Protein AF-A0A1H4M6B5-F1 (afdb_monomer_lite)

Radius of gyration: 11.13 Å; chains: 1; bounding box: 24×26×24 Å

Structure (mmCIF, N/CA/C/O backbone):
data_AF-A0A1H4M6B5-F1
#
_entry.id   AF-A0A1H4M6B5-F1
#
loop_
_atom_site.group_PDB
_atom_site.id
_atom_site.type_symbol
_atom_site.label_atom_id
_atom_site.label_alt_id
_atom_site.label_comp_id
_atom_site.label_asym_id
_atom_site.label_entity_id
_atom_site.label_seq_id
_atom_site.pdbx_PDB_ins_code
_atom_site.Cartn_x
_atom_site.Cartn_y
_atom_site.Cartn_z
_atom_site.occupancy
_atom_site.B_iso_or_equiv
_atom_site.auth_seq_id
_atom_site.auth_comp_id
_atom_site.auth_asym_id
_atom_site.auth_atom_id
_atom_site.pdbx_PDB_model_num
ATOM 1 N N . MET A 1 1 ? 6.931 -16.706 9.681 1.00 48.75 1 MET A N 1
ATOM 2 C CA . MET A 1 1 ? 5.557 -16.316 10.078 1.00 48.75 1 MET A CA 1
ATOM 3 C C . MET A 1 1 ? 4.954 -15.544 8.919 1.00 48.75 1 MET A C 1
ATOM 5 O O . MET A 1 1 ? 5.545 -14.544 8.539 1.00 48.75 1 MET A O 1
ATOM 9 N N . ALA A 1 2 ? 3.857 -16.016 8.321 1.00 56.25 2 ALA A N 1
ATOM 10 C CA . ALA A 1 2 ? 3.175 -15.258 7.270 1.00 56.25 2 ALA A CA 1
ATOM 11 C C . ALA A 1 2 ? 2.609 -13.950 7.864 1.00 56.25 2 ALA A C 1
ATOM 13 O O . ALA A 1 2 ? 2.077 -13.992 8.982 1.00 56.25 2 ALA A O 1
ATOM 14 N N . PRO A 1 3 ? 2.730 -12.798 7.182 1.00 61.53 3 PRO A N 1
ATOM 15 C CA . PRO A 1 3 ? 2.179 -11.547 7.683 1.00 61.53 3 PRO A CA 1
ATOM 16 C C . PRO A 1 3 ? 0.665 -11.690 7.877 1.00 61.53 3 PRO A C 1
ATOM 18 O O . PRO A 1 3 ? -0.058 -12.155 6.997 1.00 61.53 3 PRO A O 1
ATOM 21 N N . LYS A 1 4 ? 0.165 -11.323 9.063 1.00 77.94 4 LYS A N 1
ATOM 22 C CA . LYS A 1 4 ? -1.266 -11.414 9.379 1.00 77.94 4 LYS A CA 1
ATOM 23 C C . LYS A 1 4 ? -2.024 -10.344 8.591 1.00 77.94 4 LYS A C 1
ATOM 25 O O . LYS A 1 4 ? -2.080 -9.189 9.011 1.00 77.94 4 LYS A O 1
ATOM 30 N N . ILE A 1 5 ? -2.612 -10.732 7.461 1.00 82.06 5 ILE A N 1
ATOM 31 C CA . ILE A 1 5 ? -3.407 -9.836 6.613 1.00 82.06 5 ILE A CA 1
ATOM 32 C C . ILE A 1 5 ? -4.715 -9.483 7.347 1.00 82.06 5 ILE A C 1
ATOM 34 O O . ILE A 1 5 ? -5.492 -10.378 7.691 1.00 82.06 5 ILE A O 1
ATOM 38 N N . PRO A 1 6 ? -4.999 -8.195 7.613 1.00 82.38 6 PRO A N 1
ATOM 39 C CA . PRO A 1 6 ? -6.263 -7.768 8.202 1.00 82.38 6 PRO A CA 1
ATOM 40 C C . PRO A 1 6 ? -7.471 -8.147 7.338 1.00 82.38 6 PRO A C 1
ATOM 42 O O . PRO A 1 6 ? -7.399 -8.114 6.113 1.00 82.38 6 PRO A O 1
ATOM 45 N N . GLN A 1 7 ? -8.629 -8.380 7.964 1.00 84.69 7 GLN A N 1
ATOM 46 C CA . GLN A 1 7 ? -9.868 -8.772 7.271 1.00 84.69 7 GLN A CA 1
ATOM 47 C C . GLN A 1 7 ? -10.299 -7.792 6.162 1.00 84.69 7 GLN A C 1
ATOM 49 O O . GLN A 1 7 ? -10.867 -8.203 5.157 1.00 84.69 7 GLN A O 1
ATOM 54 N N . TYR A 1 8 ? -9.998 -6.495 6.302 1.00 82.44 8 TYR A N 1
ATOM 55 C CA . TYR A 1 8 ? -10.315 -5.500 5.266 1.00 82.44 8 TYR A CA 1
ATOM 56 C C . TYR A 1 8 ? -9.462 -5.646 3.993 1.00 82.44 8 TYR A C 1
ATOM 58 O O . TYR A 1 8 ? -9.783 -5.043 2.977 1.00 82.44 8 TYR A O 1
ATOM 66 N N . ALA A 1 9 ? -8.375 -6.418 4.050 1.00 84.06 9 ALA A N 1
ATOM 67 C CA . ALA A 1 9 ? -7.458 -6.665 2.943 1.00 84.06 9 ALA A CA 1
ATOM 68 C C . ALA A 1 9 ? -7.412 -8.141 2.515 1.00 84.06 9 ALA A C 1
ATOM 70 O O . ALA A 1 9 ? -6.828 -8.454 1.485 1.00 84.06 9 ALA A O 1
ATOM 71 N N . SER A 1 10 ? -8.067 -9.046 3.251 1.00 85.44 10 SER A N 1
ATOM 72 C CA . SER A 1 10 ? -7.983 -10.497 3.033 1.00 85.44 10 SER A CA 1
ATOM 73 C C . SER A 1 10 ? -8.634 -10.987 1.736 1.00 85.44 10 SER A C 1
ATOM 75 O O . SER A 1 10 ? -8.477 -12.146 1.376 1.00 85.44 10 SER A O 1
ATOM 77 N N . ARG A 1 11 ? -9.402 -10.131 1.052 1.00 86.88 11 ARG A N 1
ATOM 78 C CA . ARG A 1 11 ? -10.047 -10.435 -0.237 1.00 86.88 11 ARG A CA 1
ATOM 79 C C . ARG A 1 11 ? -9.159 -10.121 -1.443 1.00 86.88 11 ARG A C 1
ATOM 81 O O . ARG A 1 11 ? -9.601 -10.305 -2.572 1.00 86.88 11 ARG A O 1
ATOM 88 N N . HIS A 1 12 ? -7.957 -9.599 -1.213 1.00 85.81 12 HIS A N 1
ATOM 89 C CA . HIS A 1 12 ? -7.045 -9.187 -2.270 1.00 85.81 12 HIS A CA 1
ATOM 90 C C . HIS A 1 12 ? -5.859 -10.151 -2.395 1.00 85.81 12 HIS A C 1
ATOM 92 O O . HIS A 1 12 ? -5.407 -10.681 -1.378 1.00 85.81 12 HIS A O 1
ATOM 98 N N . PRO A 1 13 ? -5.347 -10.357 -3.622 1.00 86.69 13 PRO A N 1
ATOM 99 C CA . PRO A 1 13 ? -4.143 -11.148 -3.851 1.00 86.69 13 PRO A CA 1
ATOM 100 C C . PRO A 1 13 ? -2.941 -10.535 -3.125 1.00 86.69 13 PRO A C 1
ATOM 102 O O . PRO A 1 13 ? -2.768 -9.317 -3.158 1.00 86.69 13 PRO A O 1
ATOM 105 N N . VAL A 1 14 ? -2.112 -11.363 -2.482 1.00 86.25 14 VAL A N 1
ATOM 106 C CA . VAL A 1 14 ? -0.952 -10.898 -1.695 1.00 86.25 14 VAL A CA 1
ATOM 107 C C . VAL A 1 14 ? 0.059 -10.150 -2.568 1.00 86.25 14 VAL A C 1
ATOM 109 O O . VAL A 1 14 ? 0.555 -9.104 -2.167 1.00 86.25 14 VAL A O 1
ATOM 112 N N . ASP A 1 15 ? 0.256 -10.601 -3.806 1.00 85.06 15 ASP A N 1
ATOM 113 C CA . ASP A 1 15 ? 1.125 -9.985 -4.819 1.00 85.06 15 ASP A CA 1
ATOM 114 C C . ASP A 1 15 ? 0.638 -8.605 -5.310 1.00 85.06 15 ASP A C 1
ATOM 116 O O . ASP A 1 15 ? 1.358 -7.898 -6.020 1.00 85.06 15 ASP A O 1
ATOM 120 N N . GLN A 1 16 ? -0.575 -8.205 -4.918 1.00 87.81 16 GLN A N 1
ATOM 121 C CA . GLN A 1 16 ? -1.142 -6.876 -5.152 1.00 87.81 16 GLN A CA 1
ATOM 122 C C . GLN A 1 16 ? -1.271 -6.044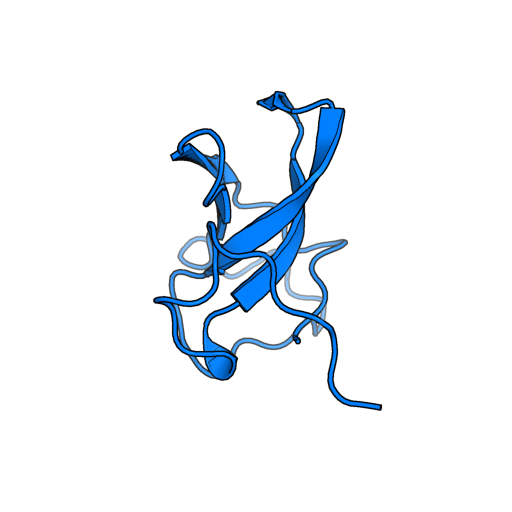 -3.873 1.00 87.81 16 GLN A C 1
ATOM 124 O O . GLN A 1 16 ? -1.836 -4.946 -3.913 1.00 87.81 16 GLN A O 1
ATOM 129 N N . LEU A 1 17 ? -0.793 -6.540 -2.732 1.00 90.38 17 LEU A N 1
ATOM 130 C CA . LEU A 1 17 ? -0.848 -5.816 -1.472 1.00 90.38 17 LEU A CA 1
ATOM 131 C C . LEU A 1 17 ? 0.473 -5.102 -1.190 1.00 90.38 17 LEU A C 1
ATOM 133 O O . LEU A 1 17 ? 1.551 -5.681 -1.257 1.00 90.38 17 LEU A O 1
ATOM 137 N N . ALA A 1 18 ? 0.351 -3.833 -0.812 1.00 91.00 18 ALA A N 1
ATOM 138 C CA . ALA A 1 18 ? 1.440 -3.022 -0.297 1.00 91.00 18 ALA A CA 1
ATOM 139 C C . ALA A 1 18 ? 1.118 -2.559 1.119 1.00 91.00 18 ALA A C 1
ATOM 141 O O . ALA A 1 18 ? 0.043 -2.000 1.375 1.00 91.00 18 ALA A O 1
ATOM 142 N N . GLN A 1 19 ? 2.061 -2.731 2.036 1.00 91.50 19 GLN A N 1
ATOM 143 C CA . GLN A 1 19 ? 2.062 -2.003 3.291 1.00 91.50 19 GLN A CA 1
ATOM 144 C C . GLN A 1 19 ? 2.660 -0.613 3.061 1.00 91.50 19 GLN A C 1
ATOM 146 O O . GLN A 1 19 ? 3.751 -0.480 2.521 1.00 91.50 19 GLN A O 1
ATOM 151 N N . TYR A 1 20 ? 1.944 0.435 3.462 1.00 90.19 20 TYR A N 1
ATOM 152 C CA . TYR A 1 20 ? 2.380 1.815 3.248 1.00 90.19 20 TYR A CA 1
ATOM 153 C C . TYR A 1 20 ? 1.779 2.780 4.272 1.00 90.19 20 TYR A C 1
ATOM 155 O O . TYR A 1 20 ? 0.769 2.480 4.923 1.00 90.19 20 TYR A O 1
ATOM 163 N N . PHE A 1 21 ? 2.373 3.967 4.404 1.00 90.50 21 PHE A N 1
ATOM 164 C CA . PHE A 1 21 ? 1.799 5.037 5.213 1.00 90.50 21 PHE A CA 1
ATOM 165 C C . PHE A 1 21 ? 0.660 5.734 4.458 1.00 90.50 21 PHE A C 1
ATOM 167 O O . PHE A 1 21 ? 0.854 6.426 3.455 1.00 90.50 21 PHE A O 1
ATOM 174 N N . CYS A 1 22 ? -0.569 5.578 4.947 1.00 91.25 22 C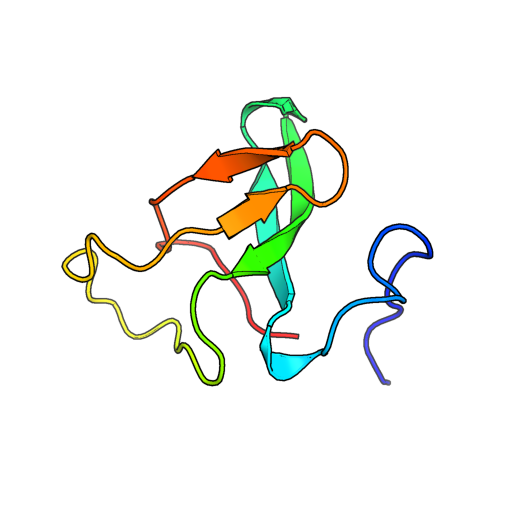YS A N 1
ATOM 175 C CA . CYS A 1 22 ? -1.715 6.232 4.337 1.00 91.25 22 CYS A CA 1
ATOM 176 C C . CYS A 1 22 ? -1.892 7.653 4.893 1.00 91.25 22 CYS A C 1
ATOM 178 O O . CYS A 1 22 ? -2.365 7.787 6.020 1.00 91.25 22 CYS A O 1
ATOM 180 N N . LYS A 1 23 ? -1.632 8.699 4.089 1.00 89.62 23 LYS A N 1
ATOM 181 C CA . LYS A 1 23 ? -1.741 10.120 4.489 1.00 89.62 23 LYS A CA 1
ATOM 182 C C . LYS A 1 23 ? -3.122 10.472 5.057 1.00 89.62 23 LYS A C 1
ATOM 184 O O . LYS A 1 23 ? -3.209 11.082 6.109 1.00 89.62 23 LYS A O 1
ATOM 189 N N . THR A 1 24 ? -4.201 9.982 4.444 1.00 92.06 24 THR A N 1
ATOM 190 C CA . THR A 1 24 ? -5.582 10.205 4.924 1.00 92.06 24 THR A CA 1
ATOM 191 C C . THR A 1 24 ? -5.903 9.489 6.239 1.00 92.06 24 THR A C 1
ATOM 193 O O . THR A 1 24 ? -6.734 9.949 7.009 1.00 92.06 24 THR A O 1
ATOM 196 N N . CYS A 1 25 ? -5.273 8.341 6.509 1.00 90.06 25 CYS A N 1
ATOM 197 C CA . CYS A 1 25 ? -5.492 7.598 7.754 1.00 90.06 25 CYS A CA 1
ATOM 198 C C . CYS A 1 25 ? -4.471 7.961 8.843 1.00 90.06 25 CYS A C 1
ATOM 200 O O . CYS A 1 25 ? -4.580 7.420 9.947 1.00 90.06 25 CYS A O 1
ATOM 202 N N . SER A 1 26 ? -3.450 8.751 8.492 1.00 92.50 26 SER A N 1
ATOM 203 C CA . SER A 1 26 ? -2.259 9.068 9.285 1.00 92.50 26 SER A CA 1
ATOM 204 C C . SER A 1 26 ? -1.631 7.855 9.985 1.00 92.50 26 SER A C 1
ATOM 206 O O . SER A 1 26 ? -1.205 7.944 11.133 1.00 92.50 26 SER A O 1
ATOM 208 N N . LYS A 1 27 ? -1.628 6.683 9.330 1.00 91.81 27 LYS A N 1
ATOM 209 C CA . LYS A 1 27 ? -1.068 5.436 9.884 1.00 91.81 27 LYS A CA 1
ATOM 210 C C . LYS A 1 27 ? -0.705 4.424 8.799 1.00 91.81 27 LYS A C 1
ATOM 212 O O . LYS A 1 27 ? -1.195 4.517 7.670 1.00 91.81 27 LYS A O 1
ATOM 217 N N . MET A 1 28 ? 0.070 3.406 9.178 1.00 91.06 28 MET A N 1
ATOM 218 C CA . MET A 1 28 ? 0.371 2.258 8.318 1.00 91.06 28 MET A CA 1
ATOM 219 C C . MET A 1 28 ? -0.900 1.474 7.973 1.00 91.06 28 MET A C 1
ATOM 221 O O . MET A 1 28 ? -1.701 1.120 8.847 1.00 91.06 28 MET A O 1
ATOM 225 N N . ARG A 1 29 ? -1.099 1.209 6.684 1.00 92.69 29 ARG A N 1
ATOM 226 C CA . ARG A 1 29 ? -2.246 0.479 6.134 1.00 92.69 29 ARG A CA 1
ATOM 227 C C . ARG A 1 29 ? -1.788 -0.491 5.061 1.00 92.69 29 ARG A C 1
ATOM 229 O O . ARG A 1 29 ? -0.694 -0.356 4.525 1.00 92.69 29 ARG A O 1
ATOM 236 N N . LEU A 1 30 ? -2.671 -1.432 4.739 1.00 92.94 30 LEU A N 1
ATOM 237 C CA . LEU A 1 30 ? -2.571 -2.174 3.494 1.00 92.94 30 LEU A CA 1
ATOM 238 C C . LEU A 1 30 ? -3.360 -1.464 2.404 1.00 92.94 30 LEU A C 1
ATOM 240 O O . LEU A 1 30 ? -4.490 -1.006 2.622 1.00 92.94 30 LEU A O 1
ATOM 244 N N . GLY A 1 31 ? -2.742 -1.364 1.240 1.00 92.88 31 GLY A N 1
ATOM 245 C CA . GLY A 1 31 ? -3.354 -0.862 0.030 1.00 92.88 31 GLY A CA 1
ATOM 246 C C . GLY A 1 31 ? -3.205 -1.856 -1.111 1.00 92.88 31 GLY A C 1
ATOM 247 O O . GLY A 1 31 ? -2.31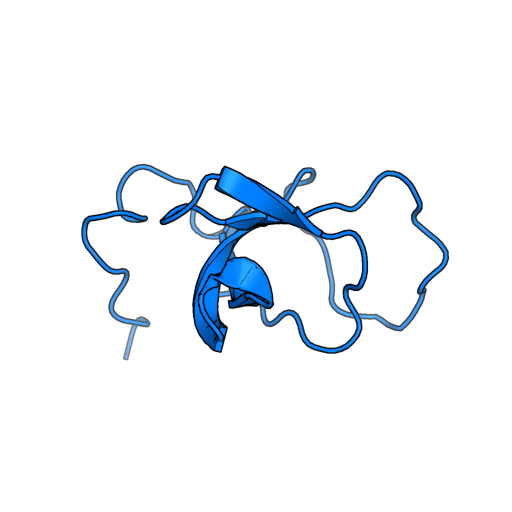4 -2.702 -1.088 1.00 92.88 31 GLY A O 1
ATOM 248 N N . ARG A 1 32 ? -4.095 -1.750 -2.097 1.00 93.06 32 ARG A N 1
ATOM 249 C CA . ARG A 1 32 ? -3.985 -2.496 -3.348 1.00 93.06 32 ARG A CA 1
ATOM 250 C C . ARG A 1 32 ? -3.221 -1.661 -4.358 1.00 93.06 32 ARG A C 1
ATOM 252 O O . ARG A 1 32 ? -3.657 -0.550 -4.668 1.00 93.06 32 ARG A O 1
ATOM 259 N N . VAL A 1 33 ? -2.127 -2.192 -4.876 1.00 91.56 33 VAL A N 1
ATOM 260 C CA . VAL A 1 33 ? -1.373 -1.564 -5.964 1.00 91.56 33 VAL A CA 1
ATOM 261 C C . VAL A 1 33 ? -2.054 -1.769 -7.318 1.00 91.56 33 VAL A C 1
ATOM 263 O O . VAL A 1 33 ? -2.841 -2.698 -7.500 1.00 91.56 33 VAL A O 1
ATOM 266 N N . SER A 1 34 ? -1.778 -0.887 -8.274 1.00 89.31 34 SER A N 1
ATOM 267 C CA . SER A 1 34 ? -2.330 -0.956 -9.631 1.00 89.31 34 SER A CA 1
ATOM 268 C C . SER A 1 34 ? -1.771 -2.110 -10.469 1.00 89.31 34 SER A C 1
ATOM 270 O O . SER A 1 34 ? -2.449 -2.550 -11.396 1.00 89.31 34 SER A O 1
ATOM 272 N N . ARG A 1 35 ? -0.580 -2.625 -10.133 1.00 84.50 35 ARG A N 1
ATOM 273 C CA . ARG A 1 35 ? 0.140 -3.655 -10.896 1.00 84.50 35 ARG A CA 1
ATOM 274 C C . ARG A 1 35 ? 0.626 -4.787 -9.989 1.00 84.50 35 ARG A C 1
ATOM 276 O O . ARG A 1 35 ? 1.234 -4.523 -8.959 1.00 84.50 35 ARG A O 1
ATOM 283 N N . SER A 1 36 ? 0.397 -6.039 -10.379 1.00 80.12 36 SER A N 1
ATOM 284 C CA . SER A 1 36 ? 0.998 -7.215 -9.728 1.00 80.12 36 SER A CA 1
ATOM 285 C C . SER A 1 36 ? 2.505 -7.290 -9.996 1.00 80.12 36 SER A C 1
ATOM 287 O O . SER A 1 36 ? 2.978 -6.807 -11.028 1.00 80.12 36 SER A O 1
ATOM 289 N N . GLY A 1 37 ? 3.267 -7.904 -9.084 1.00 72.81 37 GLY A N 1
ATOM 290 C CA . GLY A 1 37 ? 4.722 -8.060 -9.252 1.00 72.81 37 GLY A CA 1
ATOM 291 C C . GLY A 1 37 ? 5.475 -6.725 -9.316 1.00 72.81 37 GLY A C 1
ATOM 292 O O . GLY A 1 37 ? 6.494 -6.603 -9.992 1.00 72.81 37 GLY A O 1
ATOM 293 N N . TRP A 1 38 ? 4.926 -5.696 -8.673 1.00 78.06 38 TRP A N 1
ATOM 294 C CA . TRP A 1 38 ? 5.598 -4.423 -8.459 1.00 78.06 38 TRP A CA 1
ATOM 295 C C . TRP A 1 38 ? 6.780 -4.623 -7.507 1.00 78.06 38 TRP A C 1
ATOM 297 O O . TRP A 1 38 ? 6.740 -5.462 -6.606 1.00 78.06 38 TRP A O 1
ATOM 307 N N . THR A 1 39 ? 7.834 -3.843 -7.704 1.00 71.69 39 THR A N 1
ATOM 308 C CA . THR A 1 39 ? 8.999 -3.838 -6.824 1.00 71.69 39 THR A CA 1
ATOM 309 C C . THR A 1 39 ? 9.196 -2.444 -6.255 1.00 71.69 39 THR A C 1
ATOM 311 O O . THR A 1 39 ? 8.718 -1.445 -6.795 1.00 71.69 39 THR A O 1
ATOM 314 N N . THR A 1 40 ? 9.898 -2.380 -5.132 1.00 69.12 40 THR A N 1
ATOM 315 C CA . THR A 1 40 ? 10.258 -1.132 -4.454 1.00 69.12 40 THR A CA 1
ATOM 316 C C . THR A 1 40 ? 11.514 -0.501 -5.040 1.00 69.12 40 THR A C 1
ATOM 318 O O 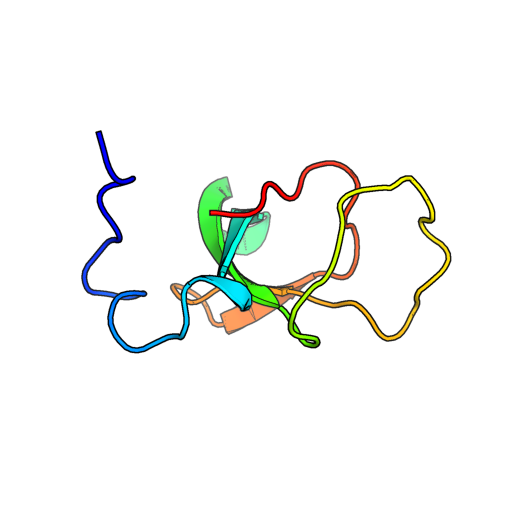. THR A 1 40 ? 12.063 0.402 -4.414 1.00 69.12 40 THR A O 1
ATOM 321 N N . ASP A 1 41 ? 12.002 -0.983 -6.191 1.00 62.16 41 ASP A N 1
ATOM 322 C CA . ASP A 1 41 ? 13.231 -0.509 -6.830 1.00 62.16 41 ASP A CA 1
ATOM 323 C C . ASP A 1 41 ? 13.043 0.904 -7.385 1.00 62.16 41 ASP A C 1
ATOM 325 O O . ASP A 1 41 ? 12.830 1.103 -8.582 1.00 62.16 41 ASP A O 1
ATOM 329 N N . GLY A 1 42 ? 13.077 1.871 -6.458 1.00 51.88 42 GLY A N 1
ATOM 330 C CA . GLY A 1 42 ? 13.673 3.211 -6.508 1.00 51.88 42 GLY A CA 1
ATOM 331 C C . GLY A 1 42 ? 13.229 4.179 -7.598 1.00 51.88 42 GLY A C 1
ATOM 332 O O . GLY A 1 42 ? 13.573 5.359 -7.560 1.00 51.88 42 GLY A O 1
ATOM 333 N N . SER A 1 43 ? 12.458 3.723 -8.567 1.00 53.19 43 SER A N 1
ATOM 334 C CA . SER A 1 43 ? 12.086 4.488 -9.733 1.00 53.19 43 SER A CA 1
ATOM 335 C C . SER A 1 43 ? 10.754 5.140 -9.407 1.00 53.19 43 SER A C 1
ATOM 337 O O . SER A 1 43 ? 9.697 4.619 -9.759 1.00 53.19 43 SER A O 1
ATOM 339 N N . ASN A 1 44 ? 10.799 6.317 -8.776 1.00 53.72 44 ASN A N 1
ATOM 340 C CA . ASN A 1 44 ? 9.698 7.298 -8.684 1.00 53.72 44 ASN A CA 1
ATOM 341 C C . ASN A 1 44 ? 9.146 7.729 -10.078 1.00 53.72 44 ASN A C 1
ATOM 343 O O . ASN A 1 44 ? 8.561 8.799 -10.232 1.00 53.72 44 ASN A O 1
ATOM 347 N N . LEU A 1 45 ? 9.395 6.944 -11.127 1.00 56.16 45 LEU A N 1
ATOM 348 C CA . LEU A 1 45 ? 9.182 7.254 -12.532 1.00 56.16 45 LEU A CA 1
ATOM 349 C C . LEU A 1 45 ? 7.961 6.540 -13.113 1.00 56.16 45 LEU A C 1
ATOM 351 O O . LEU A 1 45 ? 7.461 6.979 -14.148 1.00 56.16 45 LEU A O 1
ATOM 355 N N . ASP A 1 46 ? 7.449 5.490 -12.463 1.00 68.00 46 ASP A N 1
ATOM 356 C CA . ASP A 1 46 ? 6.230 4.829 -12.927 1.00 68.00 46 ASP A CA 1
ATOM 357 C C . ASP A 1 46 ? 4.996 5.618 -12.460 1.00 68.00 46 ASP A C 1
ATOM 359 O O . ASP A 1 46 ? 4.431 5.381 -11.393 1.00 68.00 46 ASP A O 1
ATOM 363 N N . ARG A 1 47 ? 4.588 6.601 -13.274 1.00 67.50 47 ARG A N 1
ATOM 364 C CA . ARG A 1 47 ? 3.381 7.418 -13.042 1.00 67.50 47 ARG A CA 1
ATOM 365 C C . ARG A 1 47 ? 2.088 6.593 -13.052 1.00 67.50 47 ARG A C 1
ATOM 367 O O . ARG A 1 47 ? 1.047 7.106 -12.641 1.00 67.50 47 ARG A O 1
ATOM 374 N N . GLU A 1 48 ? 2.138 5.346 -13.514 1.00 79.75 48 GLU A N 1
ATOM 375 C CA . GLU A 1 48 ? 0.997 4.431 -13.564 1.00 79.75 48 GLU A CA 1
ATOM 376 C C . GLU A 1 48 ? 0.925 3.533 -12.317 1.00 79.75 48 GLU A C 1
ATOM 378 O O . GLU A 1 48 ? -0.125 2.941 -12.022 1.00 79.75 48 GLU A O 1
ATOM 383 N N . LEU A 1 49 ? 2.004 3.479 -11.528 1.00 85.12 49 LEU A N 1
ATOM 384 C CA . LEU A 1 49 ? 2.039 2.770 -10.259 1.00 85.12 49 LEU A CA 1
ATOM 385 C C . LEU A 1 49 ? 1.391 3.615 -9.152 1.00 85.12 49 LEU A C 1
ATOM 387 O O . LEU A 1 49 ? 1.929 4.610 -8.673 1.00 85.12 49 LEU A O 1
ATOM 391 N N . TYR A 1 50 ? 0.209 3.189 -8.712 1.00 89.56 50 TYR A N 1
ATOM 392 C CA . TYR A 1 50 ? -0.495 3.793 -7.586 1.00 89.56 50 TYR A CA 1
ATOM 393 C C . TYR A 1 50 ? -0.963 2.726 -6.604 1.00 89.56 50 TYR A C 1
ATOM 395 O O . TYR A 1 50 ? -1.244 1.590 -6.979 1.00 89.56 50 TYR A O 1
ATOM 403 N N . VAL A 1 51 ? -1.134 3.116 -5.346 1.00 91.44 51 VAL A N 1
ATOM 404 C CA . VAL A 1 51 ? -1.758 2.303 -4.306 1.00 91.44 51 VAL A CA 1
ATOM 405 C C . VAL A 1 51 ? -3.091 2.917 -3.898 1.00 91.44 51 VAL A C 1
ATOM 407 O O . VAL A 1 51 ? -3.210 4.128 -3.701 1.00 91.44 51 VAL A O 1
ATOM 410 N N . ILE A 1 52 ? -4.115 2.081 -3.752 1.00 94.19 52 ILE A N 1
ATOM 411 C CA . ILE A 1 52 ? -5.415 2.457 -3.193 1.00 94.19 52 ILE A CA 1
ATOM 412 C C . ILE A 1 52 ? -5.494 1.933 -1.764 1.00 94.19 52 ILE A C 1
ATOM 414 O O . ILE A 1 52 ? -5.388 0.728 -1.539 1.00 94.19 52 ILE A O 1
ATOM 418 N N . CYS A 1 53 ? -5.736 2.814 -0.792 1.00 94.06 53 CYS A N 1
ATOM 419 C CA . CYS A 1 53 ? -5.952 2.407 0.594 1.00 94.06 53 CYS A CA 1
ATOM 420 C C . CYS A 1 53 ? -7.169 1.486 0.688 1.00 94.06 53 CYS A C 1
ATOM 422 O O . CYS A 1 53 ? -8.290 1.935 0.454 1.00 94.06 53 CYS A O 1
ATOM 424 N N . LEU A 1 54 ? -6.997 0.250 1.153 1.00 94.12 54 LEU A N 1
ATOM 425 C CA . LEU A 1 54 ? -8.129 -0.670 1.313 1.00 94.12 54 LEU A CA 1
ATOM 426 C C . LEU A 1 54 ? -9.048 -0.298 2.485 1.00 94.12 54 LEU A C 1
ATOM 428 O O . LEU A 1 54 ? -10.130 -0.857 2.626 1.00 94.12 54 LEU A O 1
ATOM 432 N N . LYS A 1 55 ? -8.637 0.656 3.333 1.00 92.50 55 LYS A N 1
ATOM 433 C CA . LYS A 1 55 ? -9.458 1.139 4.450 1.00 92.50 55 LYS A CA 1
ATOM 434 C C . LYS A 1 55 ? -10.249 2.412 4.143 1.00 92.50 55 LYS A C 1
ATOM 436 O O . LYS A 1 55 ? -11.374 2.520 4.617 1.00 92.50 55 LYS A O 1
ATOM 441 N N . CYS A 1 56 ? -9.658 3.381 3.441 1.00 92.50 56 CYS A N 1
ATOM 442 C CA . CYS A 1 56 ? -10.281 4.692 3.192 1.00 92.50 56 CYS A CA 1
ATOM 443 C C . CYS A 1 56 ? -10.458 5.041 1.708 1.00 92.50 56 CYS A C 1
ATOM 445 O O . CYS A 1 56 ? -10.989 6.100 1.405 1.00 92.50 56 CYS A O 1
ATOM 447 N N . GLY A 1 57 ? -9.988 4.199 0.785 1.00 93.12 57 GLY A N 1
ATOM 448 C CA . GLY A 1 57 ? -10.091 4.435 -0.657 1.00 93.12 57 GLY A CA 1
ATOM 449 C C . GLY A 1 57 ? -9.117 5.470 -1.228 1.00 93.12 57 GLY A C 1
ATOM 450 O O . GLY A 1 57 ? -9.056 5.615 -2.444 1.00 93.12 57 GLY A O 1
ATOM 451 N N . ASN A 1 58 ? -8.326 6.167 -0.400 1.00 93.00 58 ASN A N 1
ATOM 452 C CA . ASN A 1 58 ? -7.394 7.182 -0.895 1.00 93.00 58 ASN A CA 1
ATOM 453 C C . ASN A 1 58 ? -6.331 6.585 -1.831 1.00 93.00 58 ASN A C 1
ATOM 455 O O . ASN A 1 58 ? -5.672 5.601 -1.475 1.00 93.00 58 ASN A O 1
ATOM 459 N N . ARG A 1 59 ? -6.132 7.223 -2.988 1.00 91.88 59 ARG A N 1
ATOM 460 C CA . ARG A 1 59 ? -5.117 6.851 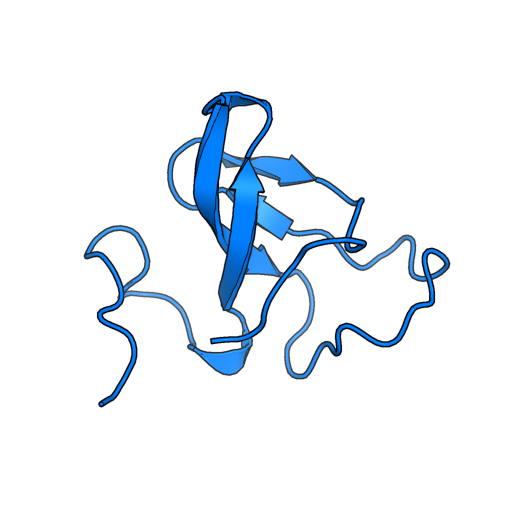-3.976 1.00 91.88 59 ARG A CA 1
ATOM 461 C C . ARG A 1 59 ? -3.824 7.636 -3.734 1.00 91.88 59 ARG A C 1
ATOM 463 O O . ARG A 1 59 ? -3.866 8.848 -3.547 1.00 91.88 59 ARG A O 1
ATOM 470 N N . GLN A 1 60 ? -2.680 6.956 -3.749 1.00 88.81 60 GLN A N 1
ATOM 471 C CA . GLN A 1 60 ? -1.354 7.575 -3.638 1.00 88.81 60 GLN A CA 1
ATOM 472 C C . GLN A 1 60 ? -0.397 7.010 -4.692 1.00 88.81 60 GLN A C 1
ATOM 474 O O . GLN A 1 60 ? -0.495 5.836 -5.028 1.00 88.81 60 GLN A O 1
ATOM 479 N N . TYR A 1 61 ? 0.520 7.843 -5.181 1.00 85.50 61 TYR A N 1
ATOM 480 C CA . TYR A 1 61 ? 1.484 7.512 -6.247 1.00 85.50 61 TYR A CA 1
ATOM 481 C C . TYR A 1 61 ? 2.937 7.467 -5.746 1.00 85.50 61 TYR A C 1
ATOM 483 O O . TYR A 1 61 ? 3.841 7.084 -6.470 1.00 85.50 61 TYR A O 1
ATOM 491 N N . ASP A 1 62 ? 3.165 7.885 -4.502 1.00 76.62 62 ASP A N 1
ATOM 492 C CA . ASP A 1 62 ? 4.488 7.968 -3.886 1.00 76.62 62 ASP A CA 1
ATOM 493 C C . ASP A 1 62 ? 4.867 6.608 -3.293 1.00 76.62 62 ASP A C 1
ATOM 495 O O . ASP A 1 62 ? 4.416 6.270 -2.194 1.00 76.62 62 ASP A O 1
ATOM 499 N N . ASN A 1 63 ? 5.633 5.821 -4.053 1.00 72.69 63 ASN A N 1
ATOM 500 C CA . ASN A 1 63 ? 6.035 4.453 -3.722 1.00 72.69 63 ASN A CA 1
ATOM 501 C C . ASN A 1 63 ? 7.310 4.362 -2.869 1.00 72.69 63 ASN A C 1
ATOM 503 O O . ASN A 1 63 ? 7.724 3.252 -2.536 1.00 72.69 63 ASN A O 1
ATOM 507 N N . TYR A 1 64 ? 7.882 5.494 -2.437 1.00 69.88 64 TYR A N 1
ATOM 508 C CA . TYR A 1 64 ? 9.173 5.567 -1.736 1.00 69.88 64 TYR A CA 1
ATOM 509 C C . TYR A 1 64 ? 9.220 4.786 -0.406 1.00 69.88 64 TYR A C 1
ATOM 511 O O . TYR A 1 64 ? 10.290 4.536 0.135 1.00 69.88 64 TYR A O 1
ATOM 519 N N . ASN A 1 65 ? 8.061 4.392 0.135 1.00 75.00 65 ASN A N 1
ATOM 520 C CA . ASN A 1 65 ? 7.933 3.640 1.390 1.00 75.00 65 ASN A CA 1
ATOM 521 C C . ASN A 1 65 ? 6.841 2.561 1.328 1.00 75.00 65 ASN A C 1
ATOM 523 O O . ASN A 1 65 ?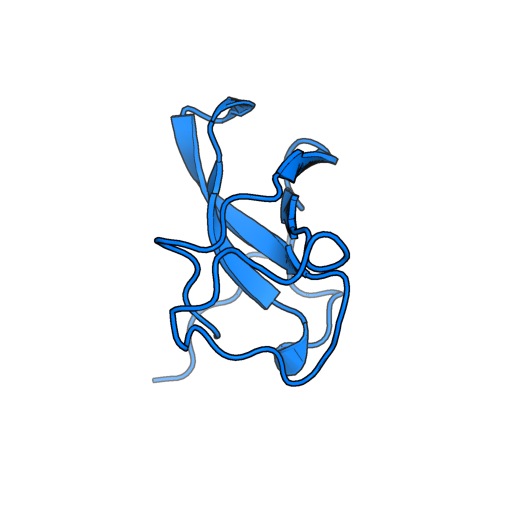 6.152 2.301 2.321 1.00 75.00 65 ASN A O 1
ATOM 527 N N . TRP A 1 66 ? 6.591 1.996 0.148 1.00 87.12 66 TRP A N 1
ATOM 528 C CA . TRP A 1 66 ? 5.692 0.850 0.037 1.00 87.12 66 TRP A CA 1
ATOM 529 C C . TRP A 1 66 ? 6.500 -0.417 0.251 1.00 87.12 66 TRP A C 1
ATOM 531 O O . TRP A 1 66 ? 7.607 -0.531 -0.254 1.00 87.12 66 TRP A O 1
ATOM 541 N N . LEU A 1 67 ? 5.955 -1.364 1.001 1.00 87.31 67 LEU A N 1
ATOM 542 C CA . LEU A 1 67 ? 6.581 -2.653 1.258 1.00 87.31 67 LEU A CA 1
ATOM 543 C C . LEU A 1 67 ? 5.668 -3.758 0.715 1.00 87.31 67 LEU A C 1
ATOM 545 O O . LEU A 1 67 ? 4.478 -3.753 1.055 1.00 87.31 67 LEU A O 1
ATOM 549 N N . PRO A 1 68 ? 6.169 -4.668 -0.137 1.00 85.25 68 PRO A N 1
ATOM 550 C CA . PRO A 1 68 ? 5.412 -5.839 -0.553 1.00 85.25 68 PRO A CA 1
ATOM 551 C C . PRO A 1 68 ? 5.161 -6.758 0.647 1.00 85.25 68 PRO A C 1
ATOM 553 O O . PRO A 1 68 ? 5.903 -6.731 1.633 1.00 85.25 68 PRO A O 1
ATOM 556 N N . LEU A 1 69 ? 4.076 -7.526 0.567 1.00 80.88 69 LEU A N 1
ATOM 557 C CA . LEU A 1 69 ? 3.657 -8.492 1.585 1.00 80.88 69 LEU A CA 1
ATOM 558 C C . LEU A 1 69 ? 4.026 -9.927 1.223 1.00 80.88 69 LEU A C 1
ATOM 560 O O . LEU A 1 69 ? 4.055 -10.242 0.014 1.00 80.88 69 LEU A O 1
#

pLDDT: mean 82.28, std 12.0, range [48.75, 94.19]

Sequence (69 aa):
MAPKIPQYASRHPVDQLAQYFCKTCSKMRLGRVSRSGWTTDGSNLDRELYVICLKCGNRQYDNYNWLPL

Foldseek 3Di:
DPPDDDPLPVVDDLQQWWFDQDPVVNGTAIWGWPDGPDDLPDCLPPQNTWTAGSVPRDIDSPSNGIDRD

Secondary structure (DSSP, 8-state):
------TTTTTS-GGGEEEEEEGGGTEEEEEEESSTT----S-TT-TT--EEETTT--EE---TT-EE-

Organism: NCBI:txid556534